Protein AF-A0A109RV52-F1 (afdb_monomer)

Secondary structure (DSSP, 8-state):
------TT-EEEESS-EEEE-TTTT--EEEEE-TT-EEEEEEE-TTSTT-EEEE-TT--S--EEE-GGGEEE-

Radius of gyration: 12.32 Å; Cα contacts (8 Å, |Δi|>4): 141; chains: 1; bounding box: 32×28×29 Å

Sequence (73 aa):
MEWTPTVGQKVRAKIYMDNDLTDEGMGIQRYANKGDELIIRRINSGYKTCISVSHENITDRTFGVSVDEIEPV

Nearest PDB structures (foldseek):
  6hq9-assembly2_B  TM=7.106E-01  e=9.864E-01  Homo sapiens
  8hkz-assembly1_L141  TM=6.370E-01  e=4.423E-01  Sulfolobus acidocaldarius DSM 639
  6hq9-assembly1_A  TM=6.959E-01  e=1.652E+00  Homo sapiens
  3mp8-assembly1_A  TM=6.928E-01  e=2.467E+00  Escherichia coli K-12

pLDDT: mean 82.08, std 15.7, range [46.0, 96.69]

Structure (mmCIF, N/CA/C/O backbone):
data_AF-A0A109RV52-F1
#
_entry.id   AF-A0A109RV52-F1
#
loop_
_atom_site.group_PDB
_atom_site.id
_atom_site.type_symbol
_atom_site.label_atom_id
_atom_site.label_alt_id
_atom_site.label_comp_id
_atom_site.label_asym_id
_atom_site.label_entity_id
_atom_site.label_seq_id
_atom_site.pdbx_PDB_ins_code
_atom_site.Cartn_x
_atom_site.Cartn_y
_atom_site.Cartn_z
_atom_site.occupancy
_atom_site.B_iso_or_equiv
_atom_site.auth_seq_id
_atom_site.auth_comp_id
_atom_site.auth_asym_id
_atom_site.auth_atom_id
_atom_site.pdbx_PDB_model_num
ATOM 1 N N . MET A 1 1 ? -9.200 16.930 11.201 1.00 51.34 1 MET A N 1
ATOM 2 C CA . MET A 1 1 ? -9.094 15.688 11.991 1.00 51.34 1 MET A CA 1
ATOM 3 C C . MET A 1 1 ? -7.804 15.020 11.580 1.00 51.34 1 MET A C 1
ATOM 5 O O . MET A 1 1 ? -7.605 14.861 10.383 1.00 51.34 1 MET A O 1
ATOM 9 N N . GLU A 1 2 ? -6.930 14.690 12.527 1.00 76.81 2 GLU A N 1
ATOM 10 C CA . GLU A 1 2 ? -5.832 13.765 12.244 1.00 76.81 2 GLU A CA 1
ATOM 11 C C . GLU A 1 2 ? -6.444 12.369 12.101 1.00 76.81 2 GLU A C 1
ATOM 13 O O . GLU A 1 2 ? -7.100 11.872 13.016 1.00 76.81 2 GLU A O 1
ATOM 18 N N . TRP A 1 3 ? -6.337 11.793 10.908 1.00 87.12 3 TRP A N 1
ATOM 19 C CA . TRP A 1 3 ? -6.747 10.419 10.646 1.00 87.12 3 TRP A CA 1
ATOM 20 C C . TRP A 1 3 ? -5.592 9.477 10.995 1.00 87.12 3 TRP A C 1
ATOM 22 O O . TRP A 1 3 ? -4.444 9.745 10.641 1.00 87.12 3 TRP A O 1
ATOM 32 N N . THR A 1 4 ? -5.909 8.359 11.649 1.00 88.50 4 THR A N 1
ATOM 33 C CA . THR A 1 4 ? -4.936 7.321 11.999 1.00 88.50 4 THR A CA 1
ATOM 34 C C . THR A 1 4 ? -5.151 6.082 11.120 1.00 88.50 4 THR A C 1
ATOM 36 O O . THR A 1 4 ? -6.231 5.485 11.173 1.00 88.50 4 THR A O 1
ATOM 39 N N . PRO A 1 5 ? -4.145 5.654 10.335 1.00 90.25 5 PRO A N 1
ATOM 40 C CA . PRO A 1 5 ? -4.236 4.453 9.509 1.00 90.25 5 PRO A CA 1
ATOM 41 C C . PRO A 1 5 ? -4.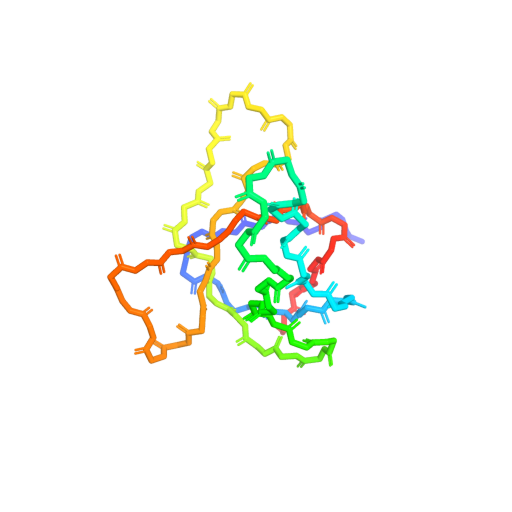454 3.186 10.344 1.00 90.25 5 PRO A C 1
ATOM 43 O O . PRO A 1 5 ? -3.824 3.009 11.386 1.00 90.25 5 PRO A O 1
ATOM 46 N N . THR A 1 6 ? -5.306 2.276 9.865 1.00 92.62 6 THR A N 1
ATOM 47 C CA . THR A 1 6 ? -5.590 0.986 10.524 1.00 92.62 6 THR A CA 1
ATOM 48 C C . THR A 1 6 ? -5.453 -0.180 9.541 1.00 92.62 6 THR A C 1
ATOM 50 O O . THR A 1 6 ? -5.789 -0.054 8.367 1.00 92.62 6 THR A O 1
ATOM 53 N N . VAL A 1 7 ? -4.971 -1.341 10.001 1.00 94.00 7 VAL A N 1
ATOM 54 C CA . VAL A 1 7 ? -4.885 -2.554 9.165 1.00 94.00 7 VAL A CA 1
ATOM 55 C C . VAL A 1 7 ? -6.278 -2.986 8.690 1.00 94.00 7 VAL A C 1
ATOM 57 O O . VAL A 1 7 ? -7.230 -2.994 9.463 1.00 94.00 7 VAL A O 1
ATOM 60 N N . GLY A 1 8 ? -6.389 -3.346 7.412 1.00 94.75 8 GLY A N 1
ATOM 61 C CA . GLY A 1 8 ? -7.633 -3.695 6.723 1.00 94.75 8 GLY A CA 1
ATOM 62 C C . GLY A 1 8 ? -8.366 -2.500 6.106 1.00 94.75 8 GLY A C 1
ATOM 63 O O . GLY A 1 8 ? -9.280 -2.703 5.311 1.00 94.75 8 GLY A O 1
ATOM 64 N N . GLN A 1 9 ? -7.965 -1.267 6.424 1.00 95.38 9 GLN A N 1
ATOM 65 C CA . GLN A 1 9 ? -8.606 -0.067 5.895 1.00 95.38 9 GLN A CA 1
ATOM 66 C C . GLN A 1 9 ? -8.294 0.131 4.403 1.00 95.38 9 GLN A C 1
ATOM 68 O O . GLN A 1 9 ? -7.151 -0.063 3.974 1.00 95.38 9 GLN A O 1
ATOM 73 N N . LYS A 1 10 ? -9.305 0.570 3.637 1.00 96.62 10 LYS A N 1
ATOM 74 C CA . LYS A 1 10 ? -9.129 1.083 2.274 1.00 96.62 10 LYS A CA 1
ATOM 75 C C . LYS A 1 10 ? -8.630 2.527 2.300 1.00 96.62 10 LYS A C 1
ATOM 77 O O . LYS A 1 10 ? -9.126 3.361 3.059 1.00 96.62 10 LYS A O 1
ATOM 82 N N . VAL A 1 11 ? -7.639 2.803 1.468 1.00 95.94 11 VAL A N 1
ATOM 83 C CA . VAL A 1 11 ? -7.017 4.117 1.303 1.00 95.94 11 VAL A CA 1
ATOM 84 C C . VAL A 1 11 ? -6.819 4.407 -0.176 1.00 95.94 11 VAL A C 1
ATOM 86 O O . VAL A 1 11 ? -6.747 3.484 -0.983 1.00 95.94 11 VAL A O 1
ATOM 89 N N . ARG A 1 12 ? -6.712 5.681 -0.538 1.00 96.69 12 ARG A N 1
ATOM 90 C CA . ARG A 1 12 ? -6.436 6.121 -1.905 1.00 96.69 12 ARG A CA 1
ATOM 91 C C . ARG A 1 12 ? -5.010 6.637 -2.021 1.00 96.69 12 ARG A C 1
ATOM 93 O O . ARG A 1 12 ? -4.559 7.391 -1.163 1.00 96.69 12 ARG A O 1
ATOM 100 N N . ALA A 1 13 ? -4.311 6.265 -3.089 1.00 94.88 13 ALA A N 1
ATOM 101 C CA . ALA A 1 13 ? -2.993 6.807 -3.401 1.00 94.88 13 ALA A CA 1
ATOM 102 C C . ALA A 1 13 ? -3.090 8.280 -3.844 1.00 94.88 13 ALA A C 1
ATOM 104 O O . ALA A 1 13 ? -3.810 8.617 -4.786 1.00 94.88 13 ALA A O 1
ATOM 105 N N . LYS A 1 14 ? -2.329 9.171 -3.203 1.00 93.75 14 LYS A N 1
ATOM 106 C CA . LYS A 1 14 ? -2.284 10.610 -3.535 1.00 93.75 14 LYS A CA 1
ATOM 107 C C . LYS A 1 14 ? -1.283 10.943 -4.642 1.00 93.75 14 LYS A C 1
ATOM 109 O O . LYS A 1 14 ? -1.390 12.003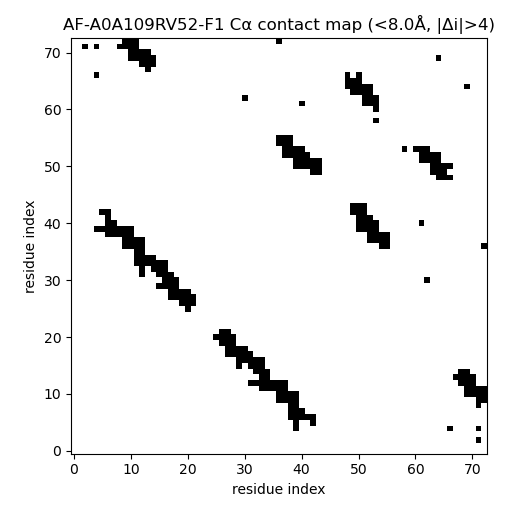 -5.267 1.00 93.75 14 LYS A O 1
ATOM 114 N N . ILE A 1 15 ? -0.327 10.050 -4.884 1.00 90.06 15 ILE A N 1
ATOM 115 C CA . ILE A 1 15 ? 0.755 10.186 -5.865 1.00 90.06 15 ILE A CA 1
ATOM 116 C C . ILE A 1 15 ? 0.908 8.900 -6.685 1.00 90.06 15 ILE A C 1
ATOM 118 O O . ILE A 1 15 ? 0.305 7.880 -6.360 1.00 90.06 15 ILE A O 1
ATOM 122 N N . TYR A 1 16 ? 1.721 8.951 -7.740 1.00 88.56 16 TYR A N 1
ATOM 123 C CA . TYR A 1 16 ? 2.228 7.740 -8.383 1.00 88.56 16 TYR A CA 1
ATOM 124 C C . TYR A 1 16 ? 3.269 7.097 -7.464 1.00 88.56 16 TYR A C 1
ATOM 126 O O . TYR A 1 16 ? 4.187 7.779 -7.013 1.00 88.56 16 TYR A O 1
ATOM 134 N N . MET A 1 17 ? 3.102 5.811 -7.169 1.00 84.62 17 MET A N 1
ATOM 135 C CA . MET A 1 17 ? 3.987 5.054 -6.284 1.00 84.62 17 MET A CA 1
ATOM 136 C C . MET A 1 17 ? 4.888 4.178 -7.146 1.00 84.62 17 MET A C 1
ATOM 138 O O . MET A 1 17 ? 4.555 3.034 -7.466 1.00 84.62 17 MET A O 1
ATOM 142 N N . ASP A 1 18 ? 6.004 4.767 -7.556 1.00 77.88 18 ASP A N 1
ATOM 143 C CA . ASP A 1 18 ? 7.058 4.123 -8.327 1.00 77.88 18 ASP A CA 1
ATOM 144 C C . ASP A 1 18 ? 8.208 3.785 -7.362 1.00 77.88 18 ASP A C 1
ATOM 146 O O . ASP A 1 18 ? 8.596 4.621 -6.545 1.00 77.88 18 ASP A O 1
ATOM 150 N N . ASN A 1 19 ? 8.742 2.563 -7.417 1.00 66.00 19 ASN A N 1
ATOM 151 C CA . ASN A 1 19 ? 9.976 2.234 -6.707 1.00 66.00 19 ASN A CA 1
ATOM 152 C C . ASN A 1 19 ? 11.143 2.363 -7.672 1.00 66.00 19 ASN A C 1
ATOM 154 O O . ASN A 1 19 ? 11.225 1.640 -8.672 1.00 66.00 19 ASN A O 1
ATOM 158 N N . ASP A 1 20 ? 12.011 3.317 -7.364 1.00 47.91 20 ASP A N 1
ATOM 159 C CA . ASP A 1 20 ? 13.240 3.545 -8.096 1.00 47.91 20 ASP A CA 1
ATOM 160 C C . ASP A 1 20 ? 14.265 2.507 -7.623 1.00 47.91 20 ASP A C 1
ATOM 162 O O . ASP A 1 20 ? 15.088 2.754 -6.750 1.00 47.91 20 ASP A O 1
ATOM 166 N N . LEU A 1 21 ? 14.194 1.292 -8.175 1.00 49.91 21 LEU A N 1
ATOM 167 C CA . LEU A 1 21 ? 15.228 0.260 -8.004 1.00 49.91 21 LEU A CA 1
ATOM 168 C C . LEU A 1 21 ? 16.491 0.599 -8.828 1.00 49.91 21 LEU A C 1
ATOM 170 O O . LEU A 1 21 ? 17.182 -0.291 -9.332 1.00 49.91 21 LEU A O 1
ATOM 174 N N . THR A 1 22 ? 16.772 1.891 -9.021 1.00 46.00 22 THR A N 1
ATOM 175 C CA . THR A 1 22 ? 17.809 2.427 -9.914 1.00 46.00 22 THR A CA 1
ATOM 176 C C . THR A 1 22 ? 19.220 2.014 -9.535 1.00 46.00 22 THR A C 1
ATOM 178 O O . THR A 1 22 ? 20.085 2.038 -10.408 1.00 46.00 22 THR A O 1
ATOM 181 N N . ASP A 1 23 ? 19.447 1.537 -8.313 1.00 46.94 23 ASP A N 1
ATOM 182 C CA . ASP A 1 23 ? 20.760 1.042 -7.897 1.00 46.94 23 ASP A CA 1
ATOM 183 C C . ASP A 1 23 ? 21.121 -0.347 -8.469 1.00 46.94 23 ASP A C 1
ATOM 185 O O . ASP A 1 23 ? 22.297 -0.703 -8.471 1.00 46.94 23 ASP A O 1
ATOM 189 N N . GLU A 1 24 ? 20.174 -1.117 -9.033 1.00 54.69 24 GLU A N 1
ATOM 190 C CA . GLU A 1 24 ? 20.454 -2.469 -9.571 1.00 54.69 24 GLU A CA 1
ATOM 191 C C . GLU A 1 24 ? 20.099 -2.672 -11.056 1.00 54.69 24 GLU A C 1
ATOM 193 O O . GLU A 1 24 ? 20.149 -3.791 -11.570 1.00 54.69 24 GLU A O 1
ATOM 198 N N .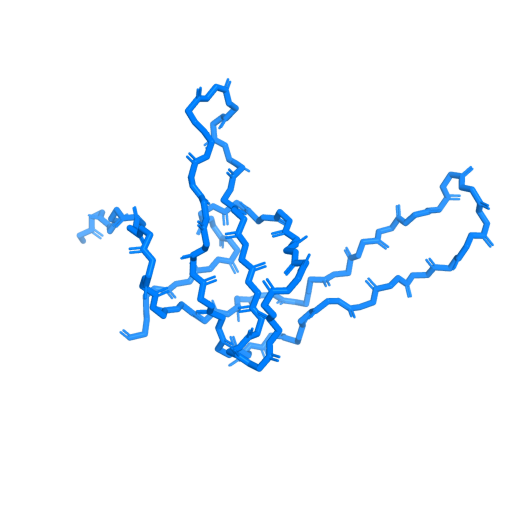 GLY A 1 25 ? 19.742 -1.613 -11.790 1.00 47.00 25 GLY A N 1
ATOM 199 C CA . GLY A 1 25 ? 19.471 -1.720 -13.232 1.00 47.00 25 GLY A CA 1
ATOM 200 C C . GLY A 1 25 ? 18.211 -2.525 -13.599 1.00 47.00 25 GLY A C 1
ATOM 201 O O . GLY A 1 25 ? 18.048 -2.898 -14.760 1.00 47.00 25 GLY A O 1
ATOM 202 N N . MET A 1 26 ? 17.302 -2.768 -12.644 1.00 56.00 26 MET A N 1
ATOM 203 C CA . MET A 1 26 ? 16.059 -3.533 -12.860 1.00 56.00 26 MET A CA 1
ATOM 204 C C . MET A 1 26 ? 14.866 -2.696 -13.366 1.00 56.00 26 MET A C 1
ATOM 206 O O . MET A 1 26 ? 13.781 -3.234 -13.582 1.00 56.00 26 MET A O 1
ATOM 210 N N . GLY A 1 27 ? 15.064 -1.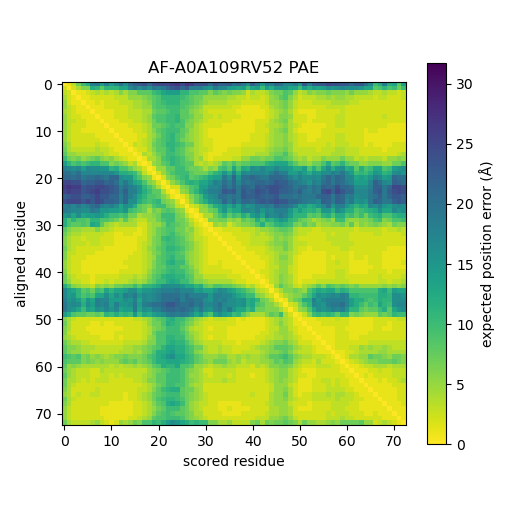398 -13.615 1.00 56.75 27 GLY A N 1
ATOM 211 C CA . GLY A 1 27 ? 14.027 -0.490 -14.111 1.00 56.75 27 GLY A CA 1
ATOM 212 C C . GLY A 1 27 ? 13.046 -0.015 -13.032 1.00 56.75 27 GLY A C 1
ATOM 213 O O . GLY A 1 27 ? 13.034 -0.500 -11.904 1.00 56.75 27 GLY A O 1
ATOM 214 N N . ILE A 1 28 ? 12.223 0.975 -13.388 1.00 59.81 28 ILE A N 1
ATOM 215 C CA . ILE A 1 28 ? 11.203 1.548 -12.501 1.00 59.81 28 ILE A CA 1
ATOM 216 C C . ILE A 1 28 ? 10.018 0.578 -12.424 1.00 59.81 28 ILE A C 1
ATOM 218 O O . ILE A 1 28 ? 9.359 0.326 -13.437 1.00 59.81 28 ILE A O 1
ATOM 222 N N . GLN A 1 29 ? 9.711 0.056 -11.232 1.00 69.12 29 GLN A N 1
ATOM 223 C CA . GLN A 1 29 ? 8.496 -0.733 -11.012 1.00 69.12 29 GLN A CA 1
ATOM 224 C C . GLN A 1 29 ? 7.387 0.165 -10.455 1.00 69.12 29 GLN A C 1
ATOM 226 O O . GLN A 1 29 ? 7.469 0.648 -9.326 1.00 69.12 29 GLN A O 1
ATOM 231 N N . ARG A 1 30 ? 6.330 0.371 -11.248 1.00 71.94 30 ARG A N 1
ATOM 232 C CA . ARG A 1 30 ? 5.123 1.086 -10.813 1.00 71.94 30 ARG A CA 1
ATOM 233 C C . ARG A 1 30 ? 4.232 0.174 -9.977 1.00 71.94 30 ARG A C 1
ATOM 235 O O . ARG A 1 30 ? 3.769 -0.850 -10.480 1.00 71.94 30 ARG A O 1
ATOM 242 N N . TYR A 1 31 ? 3.965 0.551 -8.728 1.00 83.00 31 TYR A N 1
ATOM 243 C CA . TYR A 1 31 ? 3.119 -0.217 -7.809 1.00 83.00 31 TYR A CA 1
ATOM 244 C C . TYR A 1 31 ? 1.673 0.289 -7.739 1.00 83.00 31 TYR A C 1
ATOM 246 O O . TYR A 1 31 ? 0.754 -0.524 -7.607 1.00 83.00 31 TYR A O 1
ATOM 254 N N . ALA A 1 32 ? 1.449 1.601 -7.856 1.00 87.94 32 ALA A N 1
ATOM 255 C CA . ALA A 1 32 ? 0.111 2.193 -7.901 1.00 87.94 32 ALA A CA 1
ATOM 256 C C . ALA A 1 32 ? 0.101 3.530 -8.654 1.00 87.94 32 ALA A C 1
ATOM 258 O O . ALA A 1 32 ? 1.066 4.298 -8.606 1.00 87.94 32 ALA A O 1
ATOM 259 N N . ASN A 1 33 ? -1.006 3.822 -9.332 1.00 91.88 33 ASN A N 1
ATOM 260 C CA . ASN A 1 33 ? -1.276 5.143 -9.881 1.00 91.88 33 ASN A CA 1
ATOM 261 C C . ASN A 1 33 ? -1.896 6.049 -8.817 1.00 91.88 33 ASN A C 1
ATOM 263 O O . ASN A 1 33 ? -2.559 5.594 -7.884 1.00 91.88 33 ASN A O 1
ATOM 267 N N . LYS A 1 34 ? -1.754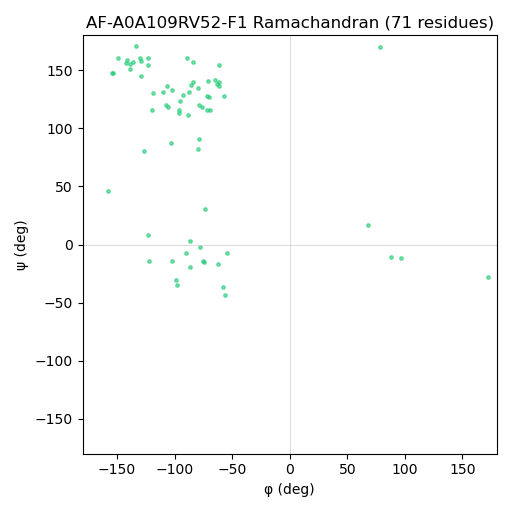 7.363 -9.010 1.00 93.75 34 LYS A N 1
ATOM 268 C CA . LYS A 1 34 ? -2.537 8.335 -8.248 1.00 93.75 34 LYS A CA 1
ATOM 269 C C . LYS A 1 34 ? -4.032 8.059 -8.446 1.00 93.75 34 LYS A C 1
ATOM 271 O O . LYS A 1 34 ? -4.507 8.041 -9.578 1.00 93.75 34 LYS A O 1
ATOM 276 N N . GLY A 1 35 ? -4.764 7.930 -7.345 1.00 95.00 35 GLY A N 1
ATOM 277 C CA . GLY A 1 35 ? -6.197 7.645 -7.330 1.00 95.00 35 GLY A CA 1
ATOM 278 C C . GLY A 1 35 ? -6.555 6.172 -7.134 1.00 95.00 35 GLY A C 1
ATOM 279 O O . GLY A 1 35 ? -7.719 5.896 -6.851 1.00 95.00 35 GLY A O 1
ATOM 280 N N . ASP A 1 36 ? -5.590 5.251 -7.221 1.00 95.06 36 ASP A N 1
ATOM 281 C CA . ASP A 1 36 ? -5.845 3.828 -6.982 1.00 95.06 36 ASP A CA 1
ATOM 282 C C . ASP A 1 36 ? -6.249 3.578 -5.521 1.00 95.06 36 ASP A C 1
ATOM 284 O O . ASP A 1 36 ? -5.704 4.189 -4.593 1.00 95.06 36 ASP A O 1
ATOM 288 N N . GLU A 1 37 ? -7.193 2.657 -5.318 1.00 96.50 37 GLU A N 1
ATOM 289 C CA . GLU A 1 37 ? -7.582 2.176 -3.993 1.00 96.50 37 GLU A CA 1
ATOM 290 C C . GLU A 1 37 ? -6.696 1.008 -3.554 1.00 96.50 37 GLU A C 1
ATOM 292 O O . GLU A 1 37 ? -6.501 0.028 -4.273 1.00 96.50 37 GLU A O 1
ATOM 297 N N . LEU A 1 38 ? -6.186 1.101 -2.333 1.00 95.56 38 LEU A N 1
ATOM 298 C CA . LEU A 1 38 ? -5.263 0.153 -1.728 1.00 95.56 38 LEU A CA 1
ATOM 299 C C . LEU A 1 38 ? -5.781 -0.271 -0.354 1.00 95.56 38 LEU A C 1
ATOM 301 O O . LEU A 1 38 ? -6.544 0.446 0.291 1.00 95.56 38 LEU A O 1
ATOM 305 N N . ILE A 1 39 ? -5.333 -1.427 0.125 1.00 96.19 39 ILE A N 1
ATOM 306 C CA . ILE A 1 39 ? -5.650 -1.944 1.458 1.00 96.19 39 ILE A CA 1
ATOM 307 C C . ILE A 1 39 ? -4.399 -1.885 2.328 1.00 96.19 39 ILE A C 1
ATOM 309 O O . ILE A 1 39 ? -3.347 -2.392 1.935 1.00 96.19 39 ILE A O 1
ATOM 313 N N . ILE A 1 40 ? -4.517 -1.340 3.540 1.00 94.81 40 ILE A N 1
ATOM 314 C CA . ILE A 1 40 ? -3.457 -1.416 4.552 1.00 94.81 40 ILE A CA 1
ATOM 315 C C . ILE A 1 40 ? -3.331 -2.859 5.042 1.00 94.81 40 ILE A C 1
ATOM 317 O O . ILE A 1 40 ? -4.239 -3.400 5.667 1.00 94.81 40 ILE A O 1
ATOM 321 N N . ARG A 1 41 ? -2.185 -3.492 4.797 1.00 94.19 41 ARG A N 1
ATOM 322 C CA . ARG A 1 41 ? -1.905 -4.877 5.206 1.00 94.19 41 ARG A CA 1
ATOM 323 C C . ARG A 1 41 ? -1.086 -4.962 6.492 1.00 94.19 41 ARG A C 1
ATOM 325 O O . ARG A 1 41 ? -1.230 -5.924 7.241 1.00 94.19 41 ARG A O 1
ATOM 332 N N . ARG A 1 42 ? -0.225 -3.975 6.757 1.00 92.38 42 ARG A N 1
ATOM 333 C CA . ARG A 1 42 ? 0.626 -3.926 7.956 1.00 92.38 42 ARG A CA 1
ATOM 334 C C . ARG A 1 42 ? 0.992 -2.487 8.306 1.00 92.38 42 ARG A C 1
ATOM 336 O O . ARG A 1 42 ? 1.179 -1.664 7.417 1.00 92.38 42 ARG A O 1
ATOM 343 N N . ILE A 1 43 ? 1.151 -2.212 9.598 1.00 90.31 43 ILE A N 1
ATOM 344 C CA . ILE A 1 43 ? 1.717 -0.964 10.120 1.00 90.31 43 ILE A CA 1
ATOM 345 C C . ILE A 1 43 ? 2.964 -1.345 10.919 1.00 90.31 43 ILE A C 1
ATOM 347 O O . ILE A 1 43 ? 2.856 -2.074 11.904 1.00 90.31 43 ILE A O 1
ATOM 351 N N . ASN A 1 44 ? 4.148 -0.913 10.483 1.00 83.31 44 ASN A N 1
ATOM 352 C CA . ASN A 1 44 ? 5.393 -1.237 11.179 1.00 83.31 44 ASN A CA 1
ATOM 353 C C . ASN A 1 44 ? 5.693 -0.183 12.254 1.00 83.31 44 ASN A C 1
ATOM 355 O O . ASN A 1 44 ? 6.028 0.959 11.946 1.00 83.31 44 ASN A O 1
ATOM 359 N N . SER A 1 45 ? 5.611 -0.570 13.528 1.00 63.38 45 SER A N 1
ATOM 360 C CA . SER A 1 45 ? 5.991 0.272 14.665 1.00 63.38 45 SER A CA 1
ATOM 361 C C . SER A 1 45 ? 7.516 0.273 14.835 1.00 63.38 45 SER A C 1
ATOM 363 O O . SER A 1 45 ? 8.073 -0.600 15.495 1.00 63.38 45 SER A O 1
ATOM 365 N N . GLY A 1 46 ? 8.215 1.216 14.205 1.00 60.78 46 GLY A N 1
ATOM 366 C CA . GLY A 1 46 ? 9.674 1.341 14.362 1.00 60.78 46 GLY A CA 1
ATOM 367 C C . GLY A 1 46 ? 10.320 2.357 13.427 1.00 60.78 46 GLY A C 1
ATOM 368 O O . GLY A 1 46 ? 11.294 3.005 13.791 1.00 60.78 46 GLY A O 1
ATOM 369 N N . TYR A 1 47 ? 9.707 2.577 12.268 1.00 58.09 47 TYR A N 1
ATOM 370 C CA . TYR A 1 47 ? 10.038 3.665 11.359 1.00 58.09 47 TYR A CA 1
ATOM 371 C C . TYR A 1 47 ? 8.791 4.533 11.237 1.00 58.09 47 TYR A C 1
ATOM 373 O O . TYR A 1 47 ? 7.702 4.001 11.035 1.00 58.09 47 TYR A O 1
ATOM 381 N N . LYS A 1 48 ? 8.930 5.854 11.398 1.00 52.09 48 LYS A N 1
ATOM 382 C CA . LYS A 1 48 ? 7.814 6.823 11.468 1.00 52.09 48 LYS A CA 1
ATOM 383 C C . LYS A 1 48 ? 6.834 6.780 10.278 1.00 52.09 48 LYS A C 1
ATOM 385 O O . LYS A 1 48 ? 5.814 7.453 10.329 1.00 52.09 48 LYS A O 1
ATOM 390 N N . THR A 1 49 ? 7.113 6.014 9.227 1.00 59.75 49 THR A N 1
ATOM 391 C CA . THR A 1 49 ? 6.463 6.128 7.918 1.00 59.75 49 THR A CA 1
ATOM 392 C C . THR A 1 49 ? 6.559 4.834 7.098 1.00 59.75 49 THR A C 1
ATOM 394 O O . THR A 1 49 ? 6.920 4.871 5.928 1.00 59.75 49 THR A O 1
ATOM 397 N N . CYS A 1 50 ? 6.285 3.664 7.686 1.00 77.25 50 CYS A N 1
ATOM 398 C CA . CYS A 1 50 ? 6.322 2.409 6.923 1.00 77.25 50 CYS A CA 1
ATOM 399 C C . CYS A 1 50 ? 5.010 1.620 7.059 1.00 77.25 50 CYS A C 1
ATOM 401 O O . CYS A 1 50 ? 4.891 0.687 7.859 1.00 77.25 50 CYS A O 1
ATOM 403 N N . ILE A 1 51 ? 4.009 2.036 6.280 1.00 90.44 51 ILE A N 1
ATOM 404 C CA . ILE A 1 51 ? 2.729 1.342 6.103 1.00 90.44 51 ILE A CA 1
ATOM 405 C C . ILE A 1 51 ? 2.874 0.424 4.895 1.00 90.44 51 ILE A C 1
ATOM 407 O O . ILE A 1 51 ? 3.294 0.864 3.833 1.00 90.44 51 ILE A O 1
ATOM 411 N N . SER A 1 52 ? 2.53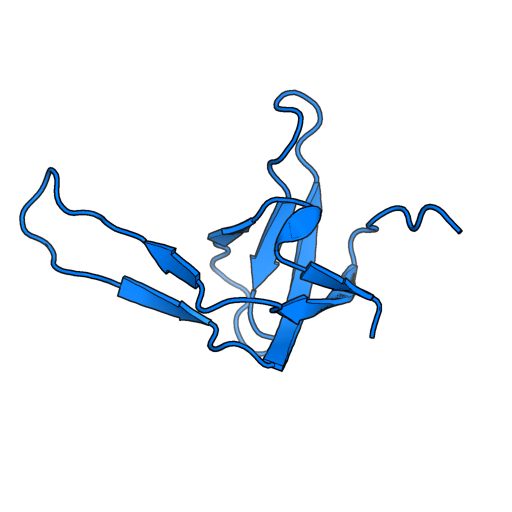7 -0.853 5.037 1.00 91.94 52 SER A N 1
ATOM 412 C CA . SER A 1 52 ? 2.534 -1.784 3.908 1.00 91.94 52 SER A CA 1
ATOM 413 C C . SER A 1 52 ? 1.131 -1.880 3.328 1.00 91.94 52 SER A C 1
ATOM 415 O O . SER A 1 52 ? 0.190 -2.234 4.043 1.00 91.94 52 SER A O 1
ATOM 417 N N . VAL A 1 53 ? 1.000 -1.596 2.036 1.00 92.31 53 VAL A N 1
ATOM 418 C CA . VAL A 1 53 ? -0.269 -1.602 1.302 1.00 92.31 53 VAL A CA 1
ATOM 419 C C . VAL A 1 53 ? -0.212 -2.547 0.102 1.00 92.31 53 VAL A C 1
ATOM 421 O O . VAL A 1 53 ? 0.864 -2.937 -0.357 1.00 92.31 53 VAL A O 1
ATOM 424 N N . SER A 1 54 ? -1.378 -2.946 -0.400 1.00 94.19 54 SER A N 1
ATOM 425 C CA . SER A 1 54 ? -1.509 -3.689 -1.656 1.00 94.19 54 SER A CA 1
ATOM 426 C C . SER A 1 54 ? -2.832 -3.363 -2.345 1.00 94.19 54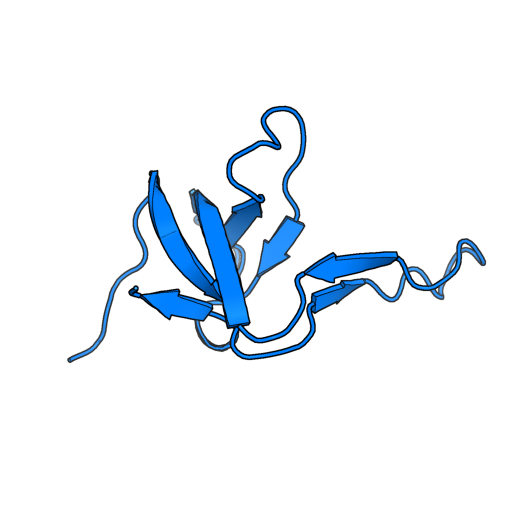 SER A C 1
ATOM 428 O O . SER A 1 54 ? -3.790 -2.950 -1.692 1.00 94.19 54 SER A O 1
ATOM 430 N N . HIS A 1 55 ? -2.921 -3.639 -3.646 1.00 93.75 55 HIS A N 1
ATOM 431 C CA . HIS A 1 55 ? -4.215 -3.738 -4.328 1.00 93.75 55 HIS A CA 1
ATOM 432 C C . HIS A 1 55 ? -5.052 -4.875 -3.724 1.00 93.75 55 HIS A C 1
ATOM 434 O O . HIS A 1 55 ? -4.503 -5.837 -3.175 1.00 93.75 55 HIS A O 1
ATOM 440 N N . GLU A 1 56 ? -6.376 -4.777 -3.830 1.00 92.38 56 GLU A N 1
ATOM 441 C CA . GLU A 1 56 ? -7.322 -5.728 -3.223 1.00 92.38 56 GLU A CA 1
ATOM 442 C C . GLU A 1 56 ? -7.074 -7.180 -3.668 1.00 92.38 56 GLU A C 1
ATOM 444 O O . GLU A 1 56 ? -7.005 -8.078 -2.827 1.00 92.38 56 GLU A O 1
ATOM 449 N N . ASN A 1 57 ? -6.818 -7.381 -4.965 1.00 90.69 57 ASN A N 1
ATOM 450 C CA . ASN A 1 57 ? -6.568 -8.692 -5.582 1.00 90.69 57 ASN A CA 1
ATOM 451 C C . ASN A 1 57 ? -5.153 -9.246 -5.342 1.00 90.69 57 ASN A C 1
ATOM 453 O O . ASN A 1 57 ? -4.828 -10.337 -5.803 1.00 90.69 57 ASN A O 1
ATOM 457 N N . ILE A 1 58 ? -4.295 -8.496 -4.652 1.00 86.69 58 ILE A N 1
ATOM 458 C CA . ILE A 1 58 ? -2.919 -8.884 -4.358 1.00 86.69 58 ILE A CA 1
ATOM 459 C C . ILE A 1 58 ? -2.837 -9.282 -2.882 1.00 86.69 58 ILE A C 1
ATOM 461 O O . ILE A 1 58 ? -3.117 -8.473 -1.993 1.00 86.69 58 ILE A O 1
ATOM 465 N N . THR A 1 59 ? -2.472 -10.539 -2.618 1.00 80.75 59 THR A N 1
ATOM 466 C CA . THR A 1 59 ? -2.495 -11.136 -1.266 1.00 80.75 59 THR A CA 1
ATOM 467 C C . THR A 1 59 ? -1.140 -11.661 -0.796 1.00 80.75 59 THR A C 1
ATOM 469 O O . THR A 1 59 ? -0.984 -11.953 0.385 1.00 80.75 59 THR A O 1
ATOM 472 N N . ASP A 1 60 ? -0.171 -11.799 -1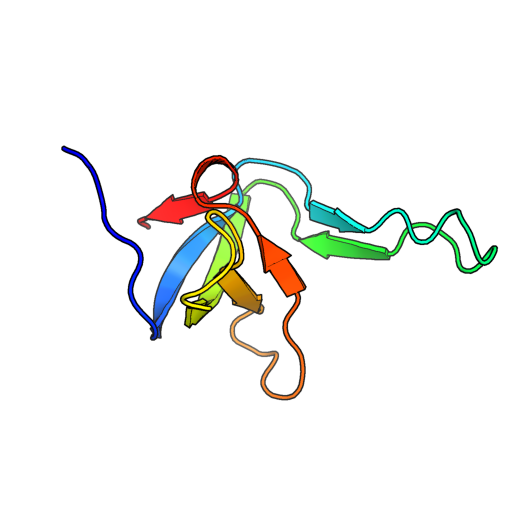.701 1.00 85.88 60 ASP A N 1
ATOM 473 C CA . ASP A 1 60 ? 1.146 -12.400 -1.454 1.00 85.88 60 ASP A CA 1
ATOM 474 C C . ASP A 1 60 ? 2.275 -11.369 -1.291 1.00 85.88 60 ASP A C 1
ATOM 476 O O . ASP A 1 60 ? 3.359 -11.705 -0.820 1.00 85.88 60 ASP A O 1
ATOM 480 N N . ARG A 1 61 ? 2.031 -10.110 -1.671 1.00 84.56 61 ARG A N 1
ATOM 481 C CA . ARG A 1 61 ? 3.029 -9.034 -1.676 1.00 84.56 61 ARG A CA 1
ATOM 482 C C . ARG A 1 61 ? 2.424 -7.700 -1.253 1.00 84.56 61 ARG A C 1
ATOM 484 O O . ARG A 1 61 ? 1.229 -7.453 -1.410 1.00 84.56 61 ARG A O 1
ATOM 491 N N . THR A 1 62 ? 3.281 -6.820 -0.756 1.00 88.88 62 THR A N 1
ATOM 492 C CA . THR A 1 62 ? 2.945 -5.451 -0.353 1.00 88.88 62 THR A CA 1
ATOM 493 C C . THR A 1 62 ? 4.073 -4.511 -0.739 1.00 88.88 62 THR A C 1
ATOM 495 O O . THR A 1 62 ? 5.216 -4.953 -0.841 1.00 88.88 62 THR A O 1
ATOM 498 N N . PHE A 1 63 ? 3.781 -3.222 -0.848 1.00 87.00 63 PHE A N 1
ATOM 499 C CA . PHE A 1 63 ? 4.792 -2.173 -0.967 1.00 87.00 63 PHE A CA 1
ATOM 500 C C . PHE A 1 63 ? 4.627 -1.144 0.156 1.00 87.00 63 PHE A C 1
ATOM 502 O O . PHE A 1 63 ? 3.561 -1.038 0.768 1.00 87.00 63 PHE A O 1
ATOM 509 N N . GLY A 1 64 ? 5.721 -0.462 0.493 1.00 87.31 64 GLY A N 1
ATOM 510 C CA . GLY A 1 64 ? 5.765 0.514 1.578 1.00 87.31 64 GLY A CA 1
ATOM 511 C C . GLY A 1 64 ? 5.284 1.889 1.125 1.00 87.31 64 GLY A C 1
ATOM 512 O O . GLY A 1 64 ? 5.633 2.323 0.033 1.00 87.31 64 GLY A O 1
ATOM 513 N N . VAL A 1 65 ? 4.516 2.565 1.977 1.00 88.19 65 VAL A N 1
ATOM 514 C CA . VAL A 1 65 ? 4.083 3.958 1.814 1.00 88.19 65 VAL A CA 1
ATOM 515 C C . VAL A 1 65 ? 4.164 4.701 3.147 1.00 88.19 65 VAL A C 1
ATOM 517 O O . VAL A 1 65 ? 4.083 4.108 4.232 1.00 88.19 65 VAL A O 1
ATOM 520 N N . SER A 1 66 ? 4.294 6.017 3.063 1.00 89.00 66 SER A N 1
ATOM 521 C CA . SER A 1 66 ? 4.127 6.951 4.170 1.00 89.00 66 SER A CA 1
ATOM 522 C C . SER A 1 66 ? 2.670 7.418 4.288 1.00 89.00 66 SER A C 1
ATOM 524 O O . SER A 1 66 ? 1.885 7.315 3.346 1.00 89.00 66 SER A O 1
ATOM 526 N N . VAL A 1 67 ? 2.291 7.945 5.458 1.00 88.62 67 VAL A N 1
ATOM 527 C CA . VAL A 1 67 ? 0.932 8.471 5.707 1.00 88.62 67 VAL A CA 1
ATOM 528 C C . VAL A 1 67 ? 0.564 9.583 4.725 1.00 88.62 67 VAL A C 1
ATOM 530 O O . VAL A 1 67 ? -0.579 9.652 4.290 1.00 88.62 67 VAL A O 1
ATOM 533 N N . ASP A 1 68 ? 1.522 10.425 4.340 1.00 89.62 68 ASP A N 1
ATOM 534 C CA . ASP A 1 68 ? 1.265 11.592 3.492 1.00 89.62 68 ASP A CA 1
ATOM 535 C C . ASP A 1 68 ? 1.001 11.236 2.020 1.00 89.62 68 ASP A C 1
ATOM 537 O O . ASP A 1 68 ? 0.470 12.065 1.271 1.00 89.62 68 ASP A O 1
ATOM 541 N N . GLU A 1 69 ? 1.326 10.010 1.605 1.00 91.06 69 GLU A N 1
ATOM 542 C CA . GLU A 1 69 ? 1.137 9.488 0.245 1.00 91.06 69 GLU A CA 1
ATOM 543 C C . GLU A 1 69 ? -0.226 8.814 0.045 1.00 91.06 69 GLU A C 1
ATOM 545 O O . GLU A 1 69 ? -0.588 8.475 -1.085 1.00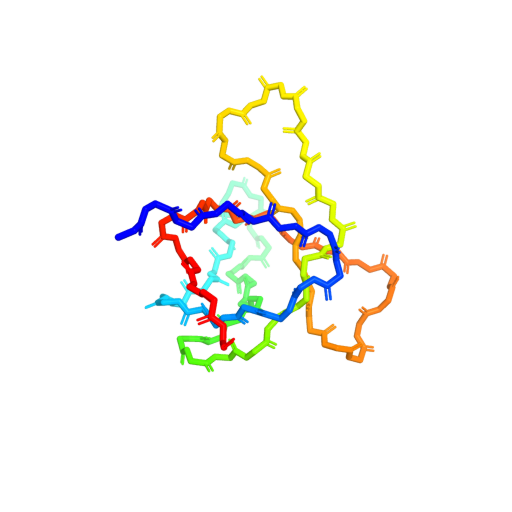 91.06 69 GLU A O 1
ATOM 550 N N . ILE A 1 70 ? -0.998 8.651 1.122 1.00 93.12 70 ILE A N 1
ATOM 551 C CA . ILE A 1 70 ? -2.315 8.015 1.123 1.00 93.12 70 ILE A CA 1
ATOM 552 C C . ILE A 1 70 ? -3.358 8.874 1.846 1.00 93.12 70 ILE A C 1
ATOM 554 O O . ILE A 1 70 ? -3.035 9.760 2.633 1.00 93.12 70 ILE A O 1
ATOM 558 N N . GLU A 1 71 ? -4.631 8.618 1.578 1.00 95.31 71 GLU A N 1
ATOM 559 C CA . GLU A 1 71 ? -5.760 9.227 2.290 1.00 95.31 71 GLU A CA 1
ATOM 560 C C . GLU A 1 71 ? -6.857 8.189 2.562 1.00 95.31 71 GLU A C 1
ATOM 562 O O . GLU A 1 71 ? -6.975 7.227 1.798 1.00 95.31 71 GLU A O 1
ATOM 567 N N . PRO A 1 72 ? -7.655 8.336 3.636 1.00 94.81 72 PRO A N 1
ATOM 568 C CA . PRO A 1 72 ? -8.795 7.457 3.866 1.00 94.81 72 PRO A CA 1
ATOM 569 C C . PRO A 1 72 ? -9.823 7.614 2.735 1.00 94.81 72 PRO A C 1
ATOM 571 O O . PRO A 1 72 ? -10.089 8.736 2.299 1.00 94.81 72 PRO A O 1
ATOM 574 N N . VAL A 1 73 ? -10.385 6.491 2.271 1.00 92.62 73 VAL A N 1
ATOM 575 C CA . VAL A 1 73 ? -11.545 6.467 1.357 1.00 92.62 73 VAL A CA 1
ATOM 576 C C . VAL A 1 73 ? -12.840 6.624 2.140 1.00 92.62 73 VAL A C 1
ATOM 578 O O . VAL A 1 73 ? -12.944 5.996 3.219 1.00 92.62 73 VAL A O 1
#

Mean predicted aligned error: 6.58 Å

Foldseek 3Di:
DDDDDDAFFKKFFQAFDWDCPVVPPPDIDTQDHGGAIWGFHDDDDPDQAFTWIHHPPDDPDTDTGGPVRIGGD

Solvent-accessible surface area (backbone atoms only — not comparable to full-atom values): 4484 Å² total; per-residue (Å²): 130,92,81,80,92,53,73,72,39,56,27,28,29,69,43,68,44,62,47,81,46,67,91,73,76,76,52,76,48,76,77,43,51,55,67,40,66,30,30,29,74,41,76,51,93,86,51,104,50,42,33,28,30,25,48,83,94,46,85,89,61,67,50,78,40,41,72,89,47,42,42,83,108